Protein AF-A0A1L8ML10-F1 (afdb_monomer_lite)

pLDDT: mean 87.67, std 9.4, range [51.91, 97.56]

Secondary structure (DSSP, 8-state):
-HHHHHHHHHHHHHHHTTSHHHHHHHHGGGG-GGGGGG-HHHHHHHHHHHHHHHHHHHHHHHHHHHT-

InterPro domains:
  IPR025384 Protein of unknown function DUF4298 [PF14131] (2-59)

Sequence (68 aa):
MEYKNSYSDFKEITKFYGSDEWFNLHENKINNPDLEILGEDTIYDLIISHSDLLGEMLELSTQMYKTI

Radius of gyration: 16.35 Å; chains: 1; bounding box: 34×21×50 Å

Organism: NCBI:txid1856638

Structure (mmCIF, N/CA/C/O backbone):
data_AF-A0A1L8ML10-F1
#
_entry.id   AF-A0A1L8ML10-F1
#
loop_
_atom_site.group_PDB
_atom_site.id
_atom_site.typ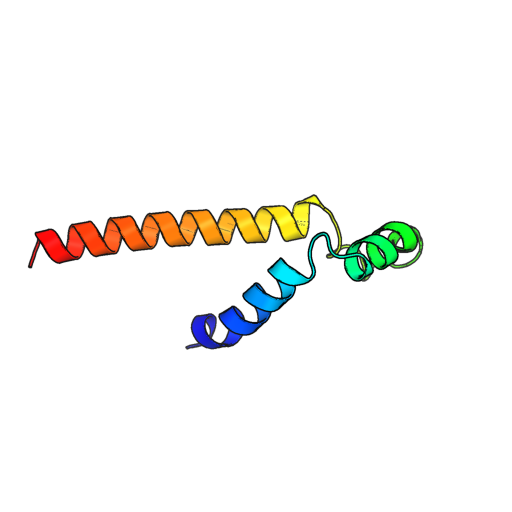e_symbol
_atom_site.label_atom_id
_atom_site.label_alt_id
_atom_site.label_comp_id
_atom_site.label_asym_id
_atom_site.label_entity_id
_atom_site.label_seq_id
_atom_site.pdbx_PDB_ins_code
_atom_site.Cartn_x
_atom_site.Cartn_y
_atom_site.Cartn_z
_atom_site.occupancy
_atom_site.B_iso_or_equiv
_atom_site.auth_seq_id
_atom_site.auth_comp_id
_atom_site.auth_asym_id
_atom_site.auth_atom_id
_atom_site.pdbx_PDB_model_num
ATOM 1 N N . MET A 1 1 ? -0.802 -16.613 9.970 1.00 51.91 1 MET A N 1
ATOM 2 C CA . MET A 1 1 ? 0.641 -16.303 10.130 1.00 51.91 1 MET A CA 1
ATOM 3 C C . MET A 1 1 ? 1.228 -15.742 8.844 1.00 51.91 1 MET A C 1
ATOM 5 O O . MET A 1 1 ? 2.007 -14.808 8.941 1.00 51.91 1 MET A O 1
ATOM 9 N N . GLU A 1 2 ? 0.801 -16.229 7.676 1.00 72.12 2 GLU A N 1
ATOM 10 C CA . GLU A 1 2 ? 1.293 -15.800 6.355 1.00 72.12 2 GLU A CA 1
ATOM 11 C C . GLU A 1 2 ? 1.301 -14.282 6.133 1.00 72.12 2 GLU A C 1
ATOM 13 O O . GLU A 1 2 ? 2.357 -13.743 5.833 1.00 72.12 2 GLU A O 1
ATOM 18 N N . TYR A 1 3 ? 0.206 -13.564 6.409 1.00 70.62 3 TYR A N 1
ATOM 19 C CA . TYR A 1 3 ? 0.151 -12.106 6.199 1.00 70.62 3 TYR A CA 1
ATOM 20 C C . TYR A 1 3 ? 1.236 -11.317 6.956 1.00 70.62 3 TYR A C 1
ATOM 22 O O . TYR A 1 3 ? 1.796 -10.358 6.438 1.00 70.62 3 TYR A O 1
ATOM 30 N N . LYS A 1 4 ? 1.580 -11.735 8.184 1.00 76.56 4 LYS A N 1
ATOM 31 C CA . LYS A 1 4 ? 2.628 -11.063 8.974 1.00 76.56 4 LYS A CA 1
ATOM 32 C C . LYS A 1 4 ? 4.015 -11.261 8.366 1.00 76.56 4 LYS A C 1
ATOM 34 O O . LYS A 1 4 ? 4.853 -10.375 8.496 1.00 76.56 4 LYS A O 1
ATOM 39 N N . ASN A 1 5 ? 4.236 -12.405 7.721 1.00 79.50 5 ASN A N 1
ATOM 40 C CA . ASN A 1 5 ? 5.495 -12.716 7.058 1.00 79.50 5 ASN A CA 1
ATOM 41 C C . ASN A 1 5 ? 5.599 -11.947 5.731 1.00 79.50 5 ASN A C 1
ATOM 43 O O . ASN A 1 5 ? 6.608 -11.294 5.498 1.00 79.50 5 ASN A O 1
ATOM 47 N N . SER A 1 6 ? 4.521 -11.909 4.939 1.00 85.06 6 SER A N 1
ATOM 48 C CA . SER A 1 6 ? 4.469 -11.191 3.653 1.00 85.06 6 SER A CA 1
ATOM 49 C C . SER A 1 6 ? 4.382 -9.664 3.781 1.00 85.06 6 SER A C 1
ATOM 51 O O . SER A 1 6 ? 4.631 -8.942 2.820 1.00 85.06 6 SER A O 1
ATOM 53 N N . TYR A 1 7 ? 4.064 -9.128 4.966 1.00 88.75 7 TYR A N 1
ATOM 54 C CA . TYR A 1 7 ? 4.061 -7.678 5.194 1.00 88.75 7 TYR A CA 1
ATOM 55 C C . TYR A 1 7 ? 5.460 -7.054 5.070 1.00 88.75 7 TYR A C 1
ATOM 57 O O . TYR A 1 7 ? 5.588 -5.865 4.776 1.00 88.75 7 TYR A O 1
ATOM 65 N N . SER A 1 8 ? 6.525 -7.832 5.303 1.00 90.00 8 SER A N 1
ATOM 66 C CA . SER A 1 8 ? 7.882 -7.355 5.023 1.00 90.00 8 SER A CA 1
ATOM 67 C C . SER A 1 8 ? 8.059 -7.074 3.536 1.00 90.00 8 SER A C 1
ATOM 69 O O . SER A 1 8 ? 8.453 -5.966 3.182 1.00 90.00 8 SER A O 1
ATOM 71 N N . ASP A 1 9 ? 7.660 -8.028 2.700 1.00 90.62 9 ASP A N 1
ATOM 72 C CA . ASP A 1 9 ? 7.758 -7.945 1.244 1.00 90.62 9 ASP A CA 1
ATOM 73 C C . ASP A 1 9 ? 6.906 -6.789 0.706 1.00 90.62 9 ASP A C 1
ATOM 75 O O . ASP A 1 9 ? 7.367 -6.002 -0.114 1.00 90.62 9 ASP A O 1
ATOM 79 N N . PHE A 1 10 ? 5.697 -6.591 1.245 1.00 91.00 10 PHE A N 1
ATOM 80 C CA . PHE A 1 10 ? 4.856 -5.445 0.885 1.00 91.00 10 PHE A CA 1
ATOM 81 C C . PHE A 1 10 ? 5.556 -4.096 1.135 1.00 91.00 10 PHE A C 1
ATOM 83 O O . PHE A 1 10 ? 5.490 -3.196 0.298 1.00 91.00 10 PHE A O 1
ATOM 90 N N . LYS A 1 11 ? 6.274 -3.946 2.258 1.00 92.19 11 LYS A N 1
ATOM 91 C CA . LYS A 1 11 ? 7.054 -2.724 2.539 1.00 92.19 11 LYS A CA 1
ATOM 92 C C . LYS A 1 11 ? 8.237 -2.543 1.593 1.00 92.19 11 LYS A C 1
ATOM 94 O O . LYS A 1 11 ? 8.706 -1.421 1.426 1.00 92.19 11 LYS A O 1
ATOM 99 N N . GLU A 1 12 ? 8.791 -3.625 1.065 1.00 93.75 12 GLU A N 1
ATOM 100 C CA . GLU A 1 12 ? 9.867 -3.551 0.078 1.00 93.75 12 GLU A CA 1
ATOM 101 C C . GLU A 1 12 ? 9.303 -3.157 -1.287 1.00 93.75 12 GLU A C 1
ATOM 103 O O . GLU A 1 12 ? 9.826 -2.235 -1.907 1.00 93.75 12 GLU A O 1
ATOM 108 N N . ILE A 1 13 ? 8.167 -3.736 -1.684 1.00 91.62 13 ILE A N 1
ATOM 109 C CA . ILE A 1 13 ? 7.440 -3.384 -2.910 1.00 91.62 13 ILE A CA 1
ATOM 110 C C . ILE A 1 13 ? 7.053 -1.899 -2.918 1.00 91.62 13 ILE A C 1
ATOM 112 O O . ILE A 1 13 ? 7.258 -1.225 -3.924 1.00 91.62 13 ILE A O 1
ATOM 116 N N . THR A 1 14 ? 6.557 -1.354 -1.803 1.00 91.94 14 THR A N 1
ATOM 117 C CA . THR A 1 14 ? 6.171 0.069 -1.729 1.00 91.94 14 THR A CA 1
ATOM 118 C C . THR A 1 14 ? 7.356 1.026 -1.821 1.00 91.94 14 THR A C 1
ATOM 120 O O . THR A 1 14 ? 7.196 2.140 -2.305 1.00 91.94 14 THR A O 1
ATOM 123 N N . LYS A 1 15 ? 8.544 0.611 -1.365 1.00 94.19 15 LYS A N 1
ATOM 124 C CA . LYS A 1 15 ? 9.784 1.389 -1.524 1.00 94.19 15 LYS A CA 1
ATOM 125 C C . LYS A 1 15 ? 10.357 1.277 -2.928 1.00 94.19 15 LYS A C 1
ATOM 127 O O . LYS A 1 15 ? 10.987 2.212 -3.408 1.00 94.19 15 LYS A O 1
ATOM 132 N N . PHE A 1 16 ? 10.195 0.108 -3.535 1.00 93.69 16 PHE A N 1
ATOM 133 C CA . PHE A 1 16 ? 10.653 -0.172 -4.881 1.00 93.69 16 PHE A CA 1
ATOM 134 C C . PHE A 1 16 ? 9.814 0.587 -5.914 1.00 93.69 16 PHE A C 1
ATOM 136 O O . PHE A 1 16 ? 10.375 1.190 -6.825 1.00 93.69 16 PHE A O 1
ATOM 143 N N . TYR A 1 17 ? 8.491 0.624 -5.757 1.00 92.56 17 TYR A N 1
ATOM 144 C CA . TYR A 1 17 ? 7.593 1.343 -6.657 1.00 92.56 17 TYR A CA 1
ATOM 145 C C . TYR A 1 17 ? 7.921 2.841 -6.730 1.00 92.56 17 TYR A C 1
ATOM 147 O O . TYR A 1 17 ? 7.990 3.521 -5.708 1.00 92.56 17 TYR A O 1
ATOM 155 N N . GLY A 1 18 ? 8.137 3.357 -7.943 1.00 89.75 18 GLY A N 1
ATOM 156 C CA . GLY A 1 18 ? 8.535 4.751 -8.171 1.00 89.75 18 GLY A CA 1
ATOM 157 C C . GLY A 1 18 ? 10.010 5.066 -7.881 1.00 89.75 18 GLY A C 1
ATOM 158 O O . GLY A 1 18 ? 10.411 6.221 -8.001 1.00 89.75 18 GLY A O 1
ATOM 159 N N . SER A 1 19 ? 10.826 4.072 -7.514 1.00 94.25 19 SER A N 1
ATOM 160 C CA . SER A 1 19 ? 12.284 4.230 -7.425 1.00 94.25 19 SER A CA 1
ATOM 161 C C . SER A 1 19 ? 12.940 4.286 -8.809 1.00 94.25 19 SER A C 1
ATOM 163 O O . SER A 1 19 ? 12.372 3.812 -9.796 1.00 94.25 19 SER A O 1
ATOM 165 N N . ASP A 1 20 ? 14.178 4.787 -8.871 1.00 94.12 20 ASP A N 1
ATOM 166 C CA . ASP A 1 20 ? 14.982 4.773 -10.101 1.00 94.12 20 ASP A CA 1
ATOM 167 C C . ASP A 1 20 ? 15.171 3.344 -10.641 1.00 94.12 20 ASP A C 1
ATOM 169 O O . ASP A 1 20 ? 15.188 3.124 -11.849 1.00 94.12 20 ASP A O 1
ATOM 173 N N . GLU A 1 21 ? 15.297 2.348 -9.757 1.00 91.94 21 GLU A N 1
ATOM 174 C CA . GLU A 1 21 ? 15.425 0.939 -10.143 1.00 91.94 21 GLU A CA 1
ATOM 175 C C . GLU A 1 21 ? 14.153 0.431 -10.828 1.00 91.94 21 GLU A C 1
ATOM 177 O O . GLU A 1 21 ? 14.224 -0.156 -11.909 1.00 91.94 21 GLU A O 1
ATOM 182 N N . TRP A 1 22 ? 12.987 0.712 -10.241 1.00 92.19 22 TRP A N 1
ATOM 183 C CA . TRP A 1 22 ? 11.701 0.371 -10.843 1.00 92.19 22 TRP A CA 1
ATOM 184 C C . TRP A 1 22 ? 11.510 1.074 -12.185 1.00 92.19 22 TRP A C 1
ATOM 186 O O . TRP A 1 22 ? 11.131 0.417 -13.149 1.00 92.19 22 TRP A O 1
ATOM 196 N N . PHE A 1 23 ? 11.829 2.369 -12.276 1.00 89.88 23 PHE A N 1
ATOM 197 C CA . PHE A 1 23 ? 11.691 3.137 -13.514 1.00 89.88 23 PHE A CA 1
ATOM 198 C C . PHE A 1 23 ? 12.562 2.554 -14.634 1.00 89.88 23 PHE A C 1
ATOM 200 O O . PHE A 1 23 ? 12.065 2.262 -15.720 1.00 89.88 23 PHE A O 1
ATOM 207 N N . ASN A 1 24 ? 13.834 2.268 -14.338 1.00 89.81 24 ASN A N 1
ATOM 208 C CA . ASN A 1 24 ? 14.751 1.643 -15.289 1.00 89.81 24 ASN A CA 1
ATOM 209 C C . ASN A 1 24 ? 14.246 0.271 -15.763 1.00 89.81 24 ASN A C 1
ATOM 211 O O . ASN A 1 24 ? 14.322 -0.045 -16.949 1.00 89.81 24 ASN A O 1
ATOM 215 N N . LEU A 1 25 ? 13.730 -0.568 -14.861 1.00 89.00 25 LEU A N 1
ATOM 216 C CA . LEU A 1 25 ? 13.194 -1.879 -15.235 1.00 89.00 25 LEU A CA 1
ATOM 217 C C . LEU A 1 25 ? 11.882 -1.762 -16.025 1.00 89.00 25 LEU A C 1
ATOM 219 O O . LEU A 1 25 ? 11.672 -2.511 -16.979 1.00 89.00 25 LEU A O 1
ATOM 223 N N . HIS A 1 26 ? 11.029 -0.805 -15.660 1.00 85.75 26 HIS A N 1
ATOM 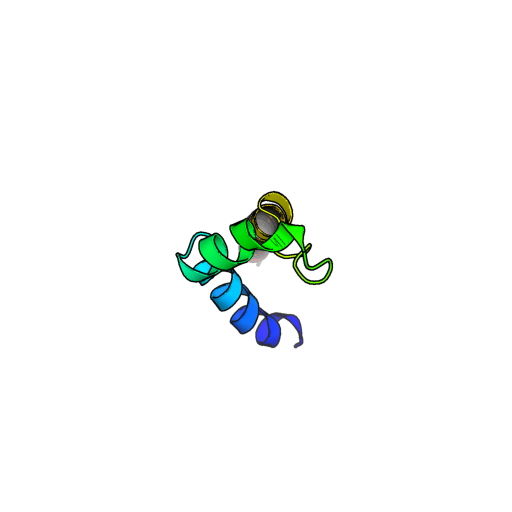224 C CA . HIS A 1 26 ? 9.763 -0.522 -16.324 1.00 85.75 26 HIS A CA 1
ATOM 225 C C . HIS A 1 26 ? 9.971 -0.030 -17.763 1.00 85.75 26 HIS A C 1
ATOM 227 O O . HIS A 1 26 ? 9.332 -0.543 -18.678 1.00 85.75 26 HIS A O 1
ATOM 233 N N . GLU A 1 27 ? 10.911 0.886 -18.008 1.00 84.75 27 GLU A N 1
ATOM 234 C CA . GLU A 1 27 ? 11.228 1.351 -19.369 1.00 84.75 27 GLU A CA 1
ATOM 235 C C . GLU A 1 27 ? 11.790 0.227 -20.258 1.00 84.75 27 GLU A C 1
ATOM 237 O O . GLU A 1 27 ? 11.528 0.174 -21.461 1.00 84.75 27 GLU A O 1
ATOM 242 N N . ASN A 1 28 ? 12.509 -0.730 -19.665 1.00 80.31 28 ASN A N 1
ATOM 243 C CA . ASN A 1 28 ? 13.077 -1.881 -20.370 1.00 80.31 28 ASN A CA 1
ATOM 244 C C . ASN A 1 28 ? 12.108 -3.080 -20.502 1.00 80.31 28 ASN A C 1
ATOM 246 O O . ASN A 1 28 ? 12.473 -4.108 -21.084 1.00 80.31 28 ASN A O 1
ATOM 250 N N . LYS A 1 29 ? 10.858 -2.953 -20.026 1.00 74.81 29 LYS A N 1
ATOM 251 C CA . LYS A 1 29 ? 9.815 -4.002 -20.018 1.00 74.81 29 LYS A CA 1
ATOM 252 C C . LYS A 1 29 ? 9.453 -4.552 -21.401 1.00 74.81 29 LYS A C 1
ATOM 254 O O . LYS A 1 29 ? 8.999 -5.689 -21.501 1.00 74.81 29 LYS A O 1
ATOM 259 N N . ILE A 1 30 ? 9.675 -3.782 -22.471 1.00 66.50 30 ILE A N 1
ATOM 260 C CA . ILE A 1 30 ? 9.226 -4.083 -23.847 1.00 66.50 30 ILE A CA 1
ATOM 261 C C . ILE A 1 30 ? 9.669 -5.474 -24.341 1.00 66.50 30 ILE A C 1
ATOM 263 O O . ILE A 1 30 ? 8.982 -6.078 -25.162 1.00 66.50 30 ILE A O 1
ATOM 267 N N . ASN A 1 31 ? 10.775 -6.012 -23.822 1.00 68.69 31 ASN A N 1
ATOM 268 C CA . ASN A 1 31 ? 11.352 -7.272 -24.295 1.00 68.69 31 ASN A CA 1
ATOM 269 C C . ASN A 1 31 ? 11.229 -8.443 -23.309 1.00 68.69 31 ASN A C 1
ATOM 271 O O . ASN A 1 31 ? 11.788 -9.504 -23.585 1.00 68.69 31 ASN A O 1
ATOM 275 N N . ASN A 1 32 ? 10.550 -8.275 -22.167 1.00 75.94 32 ASN A N 1
ATOM 276 C CA . ASN A 1 32 ? 10.491 -9.323 -21.153 1.00 75.94 32 ASN A CA 1
ATOM 277 C C . ASN A 1 32 ? 9.082 -9.467 -20.537 1.00 75.94 32 ASN A C 1
ATOM 279 O O . ASN A 1 32 ? 8.689 -8.630 -19.722 1.00 75.94 32 ASN A O 1
ATOM 283 N N . PRO A 1 33 ? 8.325 -10.524 -20.894 1.00 71.19 33 PRO A N 1
ATOM 284 C CA . PRO A 1 33 ? 6.979 -10.754 -20.367 1.00 71.19 33 PRO A CA 1
ATOM 285 C C . PRO A 1 33 ? 6.960 -10.982 -18.849 1.00 71.19 33 PRO A C 1
ATOM 287 O O . PRO A 1 33 ? 5.967 -10.656 -18.207 1.00 71.19 33 PRO A O 1
ATOM 290 N N . ASP A 1 34 ? 8.066 -11.425 -18.244 1.00 74.38 34 ASP A N 1
ATOM 291 C CA . ASP A 1 34 ? 8.158 -11.588 -16.787 1.00 74.38 34 ASP A CA 1
ATOM 292 C C . ASP A 1 34 ? 8.145 -10.237 -16.040 1.00 74.38 34 ASP A C 1
ATOM 294 O O . ASP A 1 34 ? 7.893 -10.184 -14.837 1.00 74.38 34 ASP A O 1
ATOM 298 N N . LEU A 1 35 ? 8.368 -9.122 -16.749 1.00 77.81 35 LEU A N 1
ATOM 299 C CA . LEU A 1 35 ? 8.284 -7.762 -16.208 1.00 77.81 35 LEU A CA 1
ATOM 300 C C . LEU A 1 35 ? 6.864 -7.178 -16.291 1.00 77.81 35 LEU A C 1
ATOM 302 O O . LEU A 1 35 ? 6.664 -5.994 -16.011 1.00 77.81 35 LEU A O 1
ATOM 306 N N . GLU A 1 36 ? 5.852 -7.980 -16.646 1.00 77.88 36 GLU A N 1
ATOM 307 C CA . GLU A 1 36 ? 4.454 -7.540 -16.646 1.00 77.88 36 GLU A CA 1
ATOM 308 C C . GLU A 1 36 ? 4.032 -6.978 -15.283 1.00 77.88 36 GLU A C 1
ATOM 310 O O . GLU A 1 36 ? 3.440 -5.898 -15.242 1.00 77.88 36 GLU A O 1
ATOM 315 N N . ILE A 1 37 ? 4.473 -7.624 -14.196 1.00 80.12 37 ILE A N 1
ATOM 316 C CA . ILE A 1 37 ? 4.230 -7.233 -12.798 1.00 80.12 37 ILE A CA 1
ATOM 317 C C . ILE A 1 37 ? 4.785 -5.849 -12.424 1.00 80.12 37 ILE A C 1
ATOM 319 O O . ILE A 1 37 ? 4.347 -5.257 -11.444 1.00 80.12 37 ILE A O 1
ATOM 323 N N . LEU A 1 38 ? 5.713 -5.302 -13.217 1.00 81.56 38 LEU A N 1
ATOM 324 C CA . LEU A 1 38 ? 6.218 -3.934 -13.062 1.00 81.56 38 LEU A CA 1
ATOM 325 C C . LEU A 1 38 ? 5.305 -2.883 -13.705 1.00 81.56 38 LEU A C 1
ATOM 327 O O . LEU A 1 38 ? 5.702 -1.725 -13.826 1.00 81.56 38 LEU A O 1
ATOM 331 N N . GLY A 1 39 ? 4.115 -3.271 -14.170 1.00 81.38 39 GLY A N 1
ATOM 332 C CA . GLY A 1 39 ? 3.097 -2.332 -14.628 1.00 81.38 39 GLY A CA 1
ATOM 333 C C . GLY A 1 39 ? 2.766 -1.299 -13.552 1.00 81.38 39 GLY A C 1
ATOM 334 O O . GLY A 1 39 ? 2.715 -1.632 -12.368 1.00 81.38 39 GLY A O 1
ATOM 335 N N . GLU A 1 40 ? 2.551 -0.056 -13.986 1.00 80.38 40 GLU A N 1
ATOM 336 C CA . GLU A 1 40 ? 2.189 1.063 -13.107 1.00 80.38 40 GLU A CA 1
ATOM 337 C C . GLU A 1 40 ? 0.939 0.714 -12.287 1.00 80.38 40 GLU A C 1
ATOM 339 O O . GLU A 1 40 ? 0.984 0.696 -11.057 1.00 80.38 40 GLU A O 1
ATOM 344 N N . ASP A 1 41 ? -0.118 0.271 -12.972 1.00 88.56 41 ASP A N 1
ATOM 345 C CA . ASP A 1 41 ? -1.393 -0.089 -12.350 1.00 88.56 41 ASP A CA 1
ATOM 346 C C . ASP A 1 41 ? -1.266 -1.265 -11.369 1.00 88.56 41 ASP A C 1
ATOM 348 O O . ASP A 1 41 ? -1.858 -1.249 -10.299 1.00 88.56 41 ASP A O 1
ATOM 352 N N . THR A 1 42 ? -0.446 -2.278 -11.670 1.00 88.62 42 THR A N 1
ATOM 353 C CA . THR A 1 42 ? -0.382 -3.508 -10.859 1.00 88.62 42 THR A CA 1
ATOM 354 C C . THR A 1 42 ? 0.122 -3.255 -9.442 1.00 88.62 42 THR A C 1
ATOM 356 O O . THR A 1 42 ? -0.466 -3.738 -8.472 1.00 88.62 42 THR A O 1
ATOM 359 N N . ILE A 1 43 ? 1.227 -2.517 -9.305 1.00 89.94 43 ILE A N 1
ATOM 360 C CA . ILE A 1 43 ? 1.790 -2.230 -7.983 1.00 89.94 43 ILE A CA 1
ATOM 361 C C . ILE A 1 43 ? 0.974 -1.133 -7.293 1.00 89.94 43 ILE A C 1
ATOM 363 O O . ILE A 1 43 ? 0.753 -1.210 -6.083 1.00 89.94 43 ILE A O 1
ATOM 367 N N . TYR A 1 44 ? 0.471 -0.155 -8.051 1.00 91.88 44 TYR A N 1
ATOM 368 C CA . TYR A 1 44 ? -0.414 0.877 -7.522 1.00 91.88 44 TYR A CA 1
ATOM 369 C C . TYR A 1 44 ? -1.690 0.284 -6.904 1.00 91.88 44 TYR A C 1
ATOM 371 O O . TYR A 1 44 ? -1.974 0.536 -5.731 1.00 91.88 44 TYR A O 1
ATOM 379 N N . ASP A 1 45 ? -2.403 -0.571 -7.637 1.00 94.19 45 ASP A N 1
ATOM 380 C CA . ASP A 1 45 ? -3.642 -1.213 -7.187 1.00 94.19 45 ASP A CA 1
ATOM 381 C C . ASP A 1 45 ? -3.417 -2.068 -5.937 1.00 94.19 45 ASP A C 1
ATOM 383 O O . ASP A 1 45 ? -4.252 -2.086 -5.027 1.00 94.19 45 ASP A O 1
ATOM 387 N N . LEU A 1 46 ? -2.264 -2.741 -5.841 1.00 92.25 46 LEU A N 1
ATOM 388 C CA . LEU A 1 46 ? -1.872 -3.491 -4.648 1.00 92.25 46 LEU A CA 1
ATOM 389 C C . LEU A 1 46 ? -1.706 -2.574 -3.425 1.00 92.25 46 LEU A C 1
ATOM 391 O O . LEU A 1 46 ? -2.171 -2.908 -2.332 1.00 92.25 46 LEU A O 1
ATOM 395 N N . ILE A 1 47 ? -1.052 -1.420 -3.592 1.00 92.56 47 ILE A N 1
ATOM 396 C CA . ILE A 1 47 ? -0.837 -0.442 -2.514 1.00 92.56 47 ILE A CA 1
ATOM 397 C C . ILE A 1 47 ? -2.168 0.162 -2.050 1.00 92.56 47 ILE A C 1
ATOM 399 O O . ILE A 1 47 ? -2.389 0.302 -0.840 1.00 92.56 47 ILE A O 1
ATOM 403 N N . ILE A 1 48 ? -3.059 0.493 -2.988 1.00 95.25 48 ILE A N 1
ATOM 404 C CA . ILE A 1 48 ? -4.400 1.007 -2.683 1.00 95.25 48 ILE A CA 1
ATOM 405 C C . ILE A 1 48 ? -5.218 -0.050 -1.943 1.00 95.25 48 ILE A C 1
ATOM 407 O O . ILE A 1 48 ? -5.671 0.213 -0.832 1.00 95.25 48 ILE A O 1
ATOM 411 N N . SER A 1 49 ? -5.286 -1.275 -2.469 1.00 95.00 49 SER A N 1
ATOM 412 C CA . SER A 1 49 ? -6.023 -2.383 -1.844 1.00 95.00 49 SER A CA 1
ATOM 413 C C . SER A 1 49 ? -5.558 -2.658 -0.410 1.00 95.00 49 SER A C 1
ATOM 415 O O . SER A 1 49 ? -6.368 -2.900 0.484 1.00 95.00 49 SER A O 1
ATOM 417 N N . HIS A 1 50 ? -4.246 -2.589 -0.157 1.00 93.75 50 HIS A N 1
ATOM 418 C CA . HIS A 1 50 ? -3.706 -2.716 1.196 1.00 93.75 50 HIS A CA 1
ATOM 419 C C . HIS A 1 50 ? -4.150 -1.560 2.110 1.00 93.75 50 HIS A C 1
ATOM 421 O O . HIS A 1 50 ? -4.448 -1.773 3.287 1.00 93.75 50 HIS A O 1
ATOM 427 N N . SER A 1 51 ? -4.157 -0.329 1.598 1.00 93.06 51 SER A N 1
ATOM 428 C CA . SER A 1 51 ? -4.534 0.862 2.371 1.00 93.06 51 SER A CA 1
ATOM 429 C C . SER A 1 51 ? -6.022 0.863 2.726 1.00 93.06 51 SER A C 1
ATOM 431 O O . SER A 1 51 ? -6.370 1.170 3.868 1.00 93.06 51 SER A O 1
ATOM 433 N N . ASP A 1 52 ? -6.876 0.441 1.795 1.00 97.25 52 ASP A N 1
ATOM 434 C CA . ASP A 1 52 ? -8.315 0.288 2.017 1.00 97.25 52 ASP A CA 1
ATOM 435 C C . ASP A 1 52 ? -8.592 -0.775 3.086 1.00 97.25 52 ASP A C 1
ATOM 437 O O . ASP A 1 52 ? -9.277 -0.501 4.074 1.00 97.25 52 ASP A O 1
ATOM 441 N N . LEU A 1 53 ? -7.953 -1.947 2.972 1.00 94.62 53 LEU A N 1
ATOM 442 C CA . LEU A 1 53 ? -8.058 -3.008 3.974 1.00 94.62 53 LEU A CA 1
ATOM 443 C C . LEU A 1 53 ? -7.617 -2.530 5.365 1.00 94.62 53 LEU A C 1
ATOM 445 O O . LEU A 1 53 ? -8.251 -2.855 6.370 1.00 94.62 53 LEU A O 1
ATOM 449 N N . LEU A 1 54 ? -6.539 -1.743 5.448 1.00 94.25 54 LEU A N 1
ATOM 450 C CA . LEU A 1 54 ? -6.093 -1.167 6.716 1.00 94.25 54 LEU A CA 1
ATOM 451 C C . LEU A 1 54 ? -7.161 -0.241 7.319 1.00 94.25 54 LEU A C 1
ATOM 453 O O . LEU A 1 54 ? -7.395 -0.292 8.528 1.00 94.25 54 LEU A O 1
ATOM 457 N N . GLY A 1 55 ? -7.817 0.577 6.492 1.00 96.81 55 GLY A N 1
ATOM 458 C CA . GLY A 1 55 ? -8.928 1.433 6.907 1.00 96.81 55 GLY A CA 1
ATOM 459 C C . GLY A 1 55 ? -10.099 0.632 7.478 1.00 96.81 55 GLY A C 1
ATOM 460 O O . GLY A 1 55 ? -10.54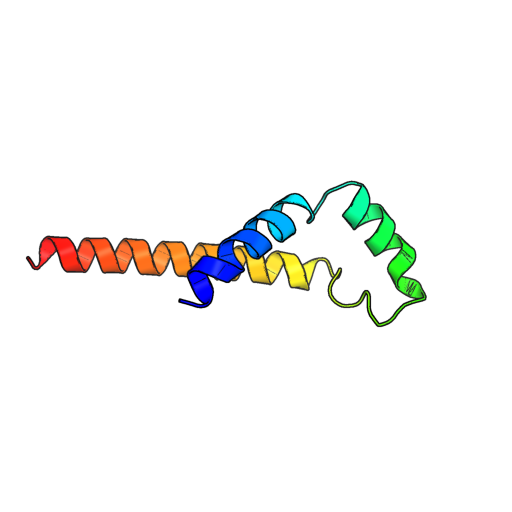0 0.903 8.598 1.00 96.81 55 GLY A O 1
ATOM 461 N N . GLU A 1 56 ? -10.538 -0.405 6.765 1.00 97.56 56 GLU A N 1
ATOM 462 C CA . GLU A 1 56 ? -11.622 -1.296 7.204 1.00 97.56 56 GLU A CA 1
ATOM 463 C C . GLU A 1 56 ? -11.289 -2.002 8.526 1.00 97.56 56 GLU A C 1
ATOM 465 O O . GLU A 1 56 ? -12.111 -2.061 9.445 1.00 97.56 56 GLU A O 1
ATOM 470 N N . MET A 1 57 ? -10.056 -2.502 8.670 1.00 95.50 57 MET A N 1
ATOM 471 C CA . MET A 1 57 ? -9.605 -3.149 9.905 1.00 95.50 57 MET A CA 1
ATOM 472 C C . MET A 1 57 ? -9.578 -2.178 11.091 1.00 95.50 57 MET A C 1
ATOM 474 O O . MET A 1 57 ? -9.937 -2.560 12.210 1.00 95.50 57 MET A O 1
ATOM 478 N N . LEU A 1 58 ? -9.170 -0.924 10.872 1.00 97.06 58 LEU A N 1
ATOM 479 C CA . LEU A 1 58 ? -9.179 0.113 11.905 1.00 97.06 58 LEU A CA 1
ATOM 480 C C . LEU A 1 58 ? -10.603 0.460 12.341 1.00 97.06 58 LEU A C 1
ATOM 482 O O . LEU A 1 58 ? -10.871 0.543 13.547 1.00 97.06 58 LEU A O 1
ATOM 486 N N . GLU A 1 59 ? -11.522 0.609 11.389 1.00 97.44 59 GLU A N 1
ATOM 487 C CA . GLU A 1 59 ? -12.932 0.839 11.687 1.00 97.44 59 GLU A CA 1
ATOM 488 C C . GLU A 1 59 ? -13.513 -0.317 12.510 1.00 97.44 59 GLU A C 1
ATOM 490 O O . GLU A 1 59 ? -14.067 -0.090 13.591 1.00 97.44 59 GLU A O 1
ATOM 495 N N . LEU A 1 60 ? -13.304 -1.557 12.061 1.00 96.69 60 LEU A N 1
ATOM 496 C CA . LEU A 1 60 ? -13.774 -2.748 12.760 1.00 96.69 60 LEU A CA 1
ATOM 497 C C . LEU A 1 60 ? -13.202 -2.828 14.181 1.00 96.69 60 LEU A C 1
ATOM 499 O O . LEU A 1 60 ? -13.946 -3.055 15.135 1.00 96.69 60 LEU A O 1
ATOM 503 N N . SER A 1 61 ? -11.901 -2.572 14.354 1.00 97.44 61 SER A N 1
ATOM 504 C CA . SER A 1 61 ? -11.264 -2.576 15.678 1.00 97.44 61 SER A CA 1
ATOM 505 C C . SER A 1 61 ? -11.882 -1.542 16.629 1.00 97.44 61 SER A C 1
ATOM 507 O O . SER A 1 61 ? -12.077 -1.816 17.815 1.00 97.44 61 SER A O 1
ATOM 509 N N . THR A 1 62 ? -12.274 -0.380 16.100 1.00 96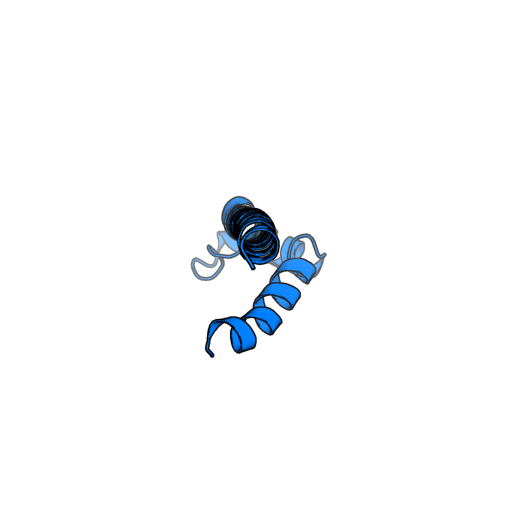.62 62 THR A N 1
ATOM 510 C CA . THR A 1 62 ? -12.936 0.683 16.863 1.00 96.62 62 THR A CA 1
ATOM 511 C C . THR A 1 62 ? -14.348 0.274 17.279 1.00 96.62 62 THR A C 1
ATOM 513 O O . THR A 1 62 ? -14.752 0.513 18.419 1.00 96.62 62 THR A O 1
ATOM 516 N N . GLN A 1 63 ? -15.111 -0.348 16.376 1.00 96.31 63 GLN A N 1
ATOM 517 C CA . GLN A 1 63 ? -16.453 -0.863 16.668 1.00 96.31 63 GLN A CA 1
ATOM 518 C C . GLN A 1 63 ? -16.410 -1.979 17.722 1.00 96.31 63 GLN A C 1
ATOM 520 O O . GLN A 1 63 ? -17.219 -1.982 18.653 1.00 96.31 63 GLN A O 1
ATOM 525 N N . MET A 1 64 ? -15.430 -2.881 17.618 1.00 96.12 64 MET A N 1
ATOM 526 C CA . MET A 1 64 ? -15.194 -3.932 18.607 1.00 96.12 64 MET A CA 1
ATOM 527 C C . MET A 1 64 ? -14.897 -3.337 19.984 1.00 96.12 64 MET A C 1
ATOM 529 O O . MET A 1 64 ? -15.541 -3.721 20.953 1.00 96.12 64 MET A O 1
ATOM 533 N N . TYR A 1 65 ? -13.985 -2.363 20.071 1.00 95.50 65 TYR A N 1
ATOM 534 C CA . TYR A 1 65 ? -13.630 -1.722 21.340 1.00 95.50 65 TYR A CA 1
ATOM 535 C C . TYR A 1 65 ? -14.823 -1.041 22.022 1.00 95.50 65 TYR A C 1
ATOM 537 O O . TYR A 1 65 ? -14.976 -1.154 23.229 1.00 95.50 65 TYR A O 1
ATOM 545 N N . LYS A 1 66 ? -15.694 -0.368 21.260 1.00 94.69 66 LYS A N 1
ATOM 546 C CA . LYS A 1 66 ? -16.901 0.295 21.795 1.00 94.69 66 LYS A CA 1
ATOM 547 C C . LYS A 1 66 ? -17.955 -0.674 22.342 1.00 94.69 66 LYS A C 1
ATOM 549 O O . LYS A 1 66 ? -18.878 -0.231 23.020 1.00 94.69 66 LYS A O 1
ATOM 554 N N . THR A 1 67 ? -17.860 -1.949 21.980 1.00 90.88 67 THR A N 1
ATOM 555 C CA . THR A 1 67 ? -18.833 -2.996 22.327 1.00 90.88 67 THR A CA 1
ATOM 556 C C . THR A 1 67 ? -18.342 -3.878 23.484 1.00 90.88 67 THR A C 1
ATOM 558 O O . THR A 1 67 ? -19.079 -4.748 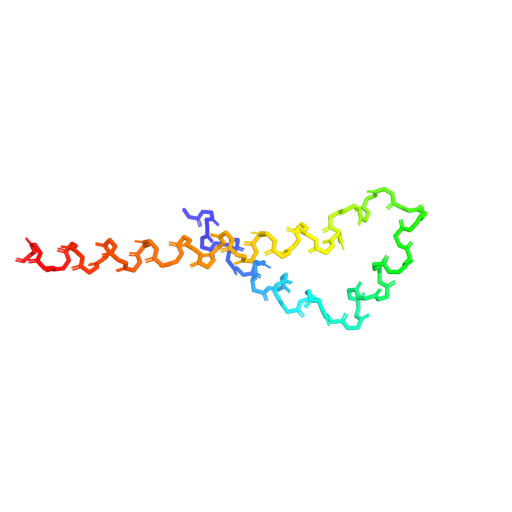23.949 1.00 90.88 67 THR A O 1
ATOM 561 N N . ILE A 1 68 ? -17.107 -3.654 23.946 1.00 73.25 68 ILE A N 1
ATOM 562 C CA . ILE A 1 68 ? -16.518 -4.246 25.156 1.00 73.25 68 ILE A CA 1
ATOM 563 C C . ILE A 1 68 ? -16.793 -3.312 26.335 1.00 73.25 68 ILE A C 1
ATOM 565 O O . ILE A 1 68 ? -17.188 -3.834 27.400 1.00 73.2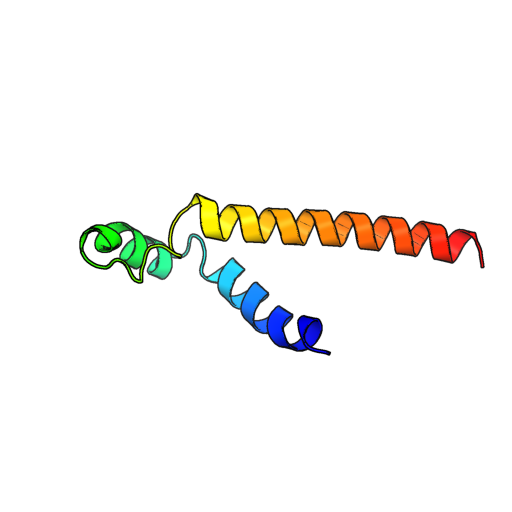5 68 ILE A O 1
#

Foldseek 3Di:
DVVVVCVVVLVVLVVLQPDPNLVVLVVVCPPPPVCVCSDNCNSVVVVVVVVVVVVVVVVVVVVVVVVD